Protein AF-A0A8X6V6U5-F1 (afdb_monomer_lite)

Structure (mmCIF, N/CA/C/O backbone):
data_AF-A0A8X6V6U5-F1
#
_entry.id   AF-A0A8X6V6U5-F1
#
loop_
_atom_site.group_PDB
_atom_site.id
_atom_site.type_symbol
_atom_site.label_atom_id
_atom_site.label_alt_id
_atom_site.label_comp_id
_atom_site.label_asym_id
_atom_site.label_entity_id
_atom_site.label_seq_id
_atom_site.pdbx_PDB_ins_code
_atom_site.Cartn_x
_atom_site.Cartn_y
_atom_site.Cartn_z
_atom_site.occupancy
_atom_site.B_iso_or_equiv
_atom_site.auth_seq_id
_atom_site.auth_comp_id
_atom_site.auth_asym_id
_atom_site.auth_atom_id
_atom_site.pdbx_PDB_model_num
ATOM 1 N N . MET A 1 1 ? -36.941 -42.634 3.788 1.00 46.94 1 MET A N 1
ATOM 2 C CA . MET A 1 1 ? -36.071 -41.720 4.562 1.00 46.94 1 MET A CA 1
ATOM 3 C C . MET A 1 1 ? -36.459 -40.298 4.179 1.00 46.94 1 MET A C 1
ATOM 5 O O . MET A 1 1 ? -36.551 -40.045 2.988 1.00 46.94 1 MET A O 1
ATOM 9 N N . ARG A 1 2 ? -36.808 -39.420 5.130 1.00 56.62 2 ARG A N 1
ATOM 10 C CA . ARG A 1 2 ? -37.127 -38.011 4.827 1.00 56.62 2 ARG A CA 1
ATOM 11 C C . ARG A 1 2 ? -35.823 -37.218 4.807 1.00 56.62 2 ARG A C 1
ATOM 13 O O . ARG A 1 2 ? -35.137 -37.184 5.825 1.00 56.62 2 ARG A O 1
ATOM 20 N N . GLU A 1 3 ? -35.487 -36.622 3.668 1.00 59.19 3 GLU A N 1
ATOM 21 C CA . GLU A 1 3 ? -34.403 -35.644 3.571 1.00 59.19 3 GLU A CA 1
ATOM 22 C C . GLU A 1 3 ? -34.731 -34.441 4.460 1.00 59.19 3 GLU A C 1
ATOM 24 O O . GLU A 1 3 ? -35.781 -33.814 4.330 1.00 59.19 3 GLU A O 1
ATOM 29 N N . MET A 1 4 ? -33.843 -34.150 5.406 1.00 66.62 4 MET A N 1
ATOM 30 C CA . MET A 1 4 ? -33.902 -32.952 6.236 1.00 66.62 4 MET A CA 1
ATOM 31 C C . MET A 1 4 ? -32.988 -31.910 5.594 1.00 66.62 4 MET A C 1
ATOM 33 O O . MET A 1 4 ? -31.776 -31.928 5.797 1.00 66.62 4 MET A O 1
ATOM 37 N N . SER A 1 5 ? -33.559 -31.016 4.788 1.00 74.31 5 SER A N 1
ATOM 38 C CA . SER A 1 5 ? -32.846 -29.849 4.273 1.00 74.31 5 SER A CA 1
ATOM 39 C C . SER A 1 5 ? -32.888 -28.731 5.316 1.00 74.31 5 SER A C 1
ATOM 41 O O . SER A 1 5 ? -33.942 -28.147 5.570 1.00 74.31 5 SER A O 1
ATOM 43 N N . PHE A 1 6 ? -31.750 -28.422 5.933 1.00 72.12 6 PHE A N 1
ATOM 44 C CA . PHE A 1 6 ? -31.637 -27.294 6.854 1.00 72.12 6 PHE A CA 1
ATOM 45 C C . PHE A 1 6 ? -31.422 -26.000 6.063 1.00 72.12 6 PHE A C 1
ATOM 47 O O . PHE A 1 6 ? -30.345 -25.772 5.515 1.00 72.12 6 PHE A O 1
ATOM 54 N N . THR A 1 7 ? -32.427 -25.128 6.012 1.00 71.69 7 THR A N 1
ATOM 55 C CA . THR A 1 7 ? -32.279 -23.768 5.473 1.00 71.69 7 THR A CA 1
ATOM 56 C C . THR A 1 7 ? -32.118 -22.773 6.617 1.00 71.69 7 THR A C 1
ATOM 58 O O . THR A 1 7 ? -32.991 -22.665 7.479 1.00 71.69 7 THR A O 1
ATOM 61 N N . ARG A 1 8 ? -31.005 -22.027 6.636 1.00 72.62 8 ARG A N 1
ATOM 62 C CA . ARG A 1 8 ? -30.762 -20.968 7.627 1.00 72.62 8 ARG A CA 1
ATOM 63 C C . ARG A 1 8 ? -31.756 -19.824 7.417 1.00 72.62 8 ARG A C 1
ATOM 65 O O . ARG A 1 8 ? -31.689 -19.124 6.411 1.00 72.62 8 ARG A O 1
ATOM 72 N N . ILE A 1 9 ? -32.638 -19.610 8.389 1.00 73.88 9 ILE A N 1
ATOM 73 C CA . ILE A 1 9 ? -33.525 -18.443 8.435 1.00 73.88 9 ILE A CA 1
ATOM 74 C C . ILE A 1 9 ? -32.662 -17.205 8.712 1.00 73.88 9 ILE A C 1
ATOM 76 O O . ILE A 1 9 ? -31.821 -17.218 9.615 1.00 73.88 9 ILE A O 1
ATOM 80 N N . GLN A 1 10 ? -32.840 -16.143 7.923 1.00 73.69 10 GLN A N 1
ATOM 81 C CA . GLN A 1 10 ? -32.176 -14.863 8.170 1.00 73.69 10 GLN A CA 1
ATOM 82 C C . GLN A 1 10 ? -32.760 -14.256 9.448 1.00 73.69 10 GLN A C 1
ATOM 84 O O . GLN A 1 10 ? -33.885 -13.764 9.457 1.00 73.69 10 GLN A O 1
ATOM 89 N N . GLY A 1 11 ? -32.017 -14.350 10.549 1.00 69.81 11 GLY A N 1
ATOM 90 C CA . GLY A 1 11 ? -32.385 -13.686 11.793 1.00 69.81 11 GLY A CA 1
ATOM 91 C C . GLY A 1 11 ? -32.208 -12.172 11.676 1.00 69.81 11 GLY A C 1
ATOM 92 O O . GLY A 1 11 ? -31.263 -11.700 11.042 1.00 69.81 11 GLY A O 1
ATOM 93 N N . SER A 1 12 ? -33.083 -11.410 12.331 1.00 72.88 12 SER A N 1
ATOM 94 C CA . SER A 1 12 ? -32.887 -9.979 12.566 1.00 72.88 12 SER A CA 1
ATOM 95 C C . SER A 1 12 ? -31.767 -9.803 13.596 1.00 72.88 12 SER A C 1
ATOM 97 O O . SER A 1 12 ? -32.007 -9.816 14.803 1.00 72.88 12 SER A O 1
ATOM 99 N N . GLY A 1 13 ? -30.519 -9.749 13.129 1.00 77.44 13 GLY A N 1
ATOM 100 C CA . GLY A 1 13 ? -29.369 -9.471 13.989 1.00 77.44 13 GLY A CA 1
ATOM 101 C C . GLY A 1 13 ? -29.485 -8.114 14.692 1.00 77.44 13 GLY A C 1
ATOM 102 O O . GLY A 1 13 ? -30.336 -7.290 14.356 1.00 77.44 13 GLY A O 1
ATOM 103 N N . CYS A 1 14 ? -28.601 -7.869 15.661 1.00 78.81 14 CYS A N 1
ATOM 104 C CA . CYS A 1 14 ? -28.478 -6.545 16.268 1.00 78.81 14 CYS A CA 1
ATOM 105 C C . CYS A 1 14 ? -28.129 -5.508 15.178 1.00 78.81 14 CYS A C 1
ATOM 107 O O . CYS A 1 14 ? -27.225 -5.780 14.376 1.00 78.81 14 CYS A O 1
ATOM 109 N N . PRO A 1 15 ? -28.813 -4.349 15.128 1.00 77.94 15 PRO A N 1
ATOM 110 C CA . PRO A 1 15 ? -28.460 -3.270 14.216 1.00 77.94 15 PRO A CA 1
ATOM 111 C C . PRO A 1 15 ? -26.995 -2.859 14.375 1.00 77.94 15 PRO A C 1
ATOM 113 O O . PRO A 1 15 ? -26.433 -2.892 15.473 1.00 77.94 15 PRO A O 1
ATOM 116 N N . ARG A 1 16 ? -26.368 -2.452 13.269 1.00 79.88 16 ARG A N 1
ATOM 117 C CA . ARG A 1 16 ? -25.013 -1.899 13.312 1.00 79.88 16 ARG A CA 1
ATOM 118 C C . ARG A 1 16 ? -25.002 -0.610 14.127 1.00 79.88 16 ARG A C 1
ATOM 120 O O . ARG A 1 16 ? -25.892 0.221 13.990 1.00 79.88 16 ARG A O 1
ATOM 127 N N . GLN A 1 17 ? -23.976 -0.464 14.960 1.00 83.38 17 GLN A N 1
ATOM 128 C CA . GLN A 1 17 ? -23.741 0.768 15.713 1.00 83.38 17 GLN A CA 1
ATOM 129 C C . GLN A 1 17 ? -23.079 1.855 14.859 1.00 83.38 17 GLN A C 1
ATOM 131 O O . GLN A 1 17 ? -23.225 3.029 15.179 1.00 83.38 17 GLN A O 1
ATOM 136 N N . THR A 1 18 ? -22.370 1.476 13.790 1.00 84.69 18 THR A N 1
ATOM 137 C CA . THR A 1 18 ? -21.719 2.422 12.880 1.00 84.69 18 THR A CA 1
ATOM 138 C C . THR A 1 18 ? -22.661 2.855 11.763 1.00 84.69 18 THR A C 1
ATOM 140 O O . THR A 1 18 ? -23.517 2.092 11.309 1.00 84.69 18 THR A O 1
ATOM 143 N N . SER A 1 19 ? -22.501 4.096 11.311 1.00 88.69 19 SER A N 1
ATOM 144 C CA . SER A 1 19 ? -23.197 4.623 10.136 1.00 88.69 19 SER A CA 1
ATOM 145 C C . SER A 1 19 ? -22.370 4.447 8.860 1.00 88.69 19 SER A C 1
ATOM 147 O O . SER A 1 19 ? -21.141 4.512 8.878 1.00 88.69 19 SER A O 1
ATOM 149 N N . ASP A 1 20 ? -23.034 4.380 7.702 1.00 88.19 20 ASP A N 1
ATOM 150 C CA . ASP A 1 20 ? -22.372 4.302 6.387 1.00 88.19 20 ASP A CA 1
ATOM 151 C C . ASP A 1 20 ? -21.380 5.452 6.119 1.00 88.19 20 ASP A C 1
ATOM 153 O O . ASP A 1 20 ? -20.502 5.375 5.253 1.00 88.19 20 ASP A O 1
ATOM 157 N N . ARG A 1 21 ? -21.535 6.590 6.806 1.00 88.94 21 ARG A N 1
ATOM 158 C CA . ARG A 1 21 ? -20.596 7.714 6.711 1.00 88.94 21 ARG A CA 1
ATOM 159 C C . ARG A 1 21 ? -19.281 7.403 7.427 1.00 88.94 21 ARG A C 1
ATOM 161 O O . ARG A 1 21 ? -18.225 7.755 6.900 1.00 88.94 21 ARG A O 1
ATOM 168 N N . GLU A 1 22 ? -19.352 6.763 8.587 1.00 89.00 22 GLU A N 1
ATOM 169 C CA . GLU A 1 22 ? -18.196 6.351 9.387 1.00 89.00 22 GLU A CA 1
ATOM 170 C C . GLU A 1 22 ? -17.440 5.227 8.683 1.00 89.00 22 GLU A C 1
ATOM 172 O O . GLU A 1 22 ? -16.225 5.319 8.520 1.00 89.00 22 GLU A O 1
ATOM 177 N N . ASP A 1 23 ? -18.160 4.251 8.125 1.00 89.94 23 ASP A N 1
ATOM 178 C CA . ASP A 1 23 ? -17.574 3.155 7.346 1.00 89.94 23 ASP A CA 1
ATOM 179 C C . ASP A 1 23 ? -16.791 3.683 6.132 1.00 89.94 23 ASP A C 1
ATOM 181 O O . ASP A 1 23 ? -15.626 3.333 5.909 1.00 89.94 23 ASP A O 1
ATOM 185 N N . ARG A 1 24 ? -17.366 4.637 5.386 1.00 91.19 24 ARG A N 1
ATOM 186 C CA . ARG A 1 24 ? -16.657 5.321 4.288 1.00 91.19 24 ARG A CA 1
ATOM 187 C C . ARG A 1 24 ? -15.456 6.134 4.769 1.00 91.19 24 ARG A C 1
ATOM 189 O O . ARG A 1 24 ? -14.479 6.273 4.030 1.00 91.19 24 ARG A O 1
ATOM 196 N N . HIS A 1 25 ? -15.523 6.707 5.969 1.00 89.81 25 HIS A N 1
ATOM 197 C CA . HIS A 1 25 ? -14.407 7.441 6.558 1.00 89.81 25 HIS A CA 1
ATOM 198 C C . HIS A 1 25 ? -13.247 6.498 6.912 1.00 89.81 25 HIS A C 1
ATOM 200 O O . HIS A 1 25 ? -12.111 6.782 6.528 1.00 89.81 25 HIS A O 1
ATOM 206 N N . MET A 1 26 ? -13.532 5.345 7.525 1.00 90.31 26 MET A N 1
ATOM 207 C CA . MET A 1 26 ? -12.540 4.301 7.809 1.00 90.31 26 MET A CA 1
ATOM 208 C C . MET A 1 26 ? -11.842 3.826 6.530 1.00 90.31 26 MET A C 1
ATOM 210 O O . MET A 1 26 ? -10.616 3.878 6.440 1.00 90.31 26 MET A O 1
ATOM 214 N N . VAL A 1 27 ? -12.614 3.453 5.502 1.00 91.88 27 VAL A N 1
ATOM 215 C CA . VAL A 1 27 ? -12.076 3.009 4.202 1.00 91.88 27 VAL A CA 1
ATOM 216 C C . VAL A 1 27 ? -11.176 4.072 3.571 1.00 91.88 27 VAL A C 1
ATOM 218 O O . VAL A 1 27 ? -10.118 3.748 3.027 1.00 91.88 27 VAL A O 1
ATOM 221 N N . ARG A 1 28 ? -11.563 5.351 3.650 1.00 92.25 28 ARG A N 1
ATOM 222 C CA . ARG A 1 28 ? -10.739 6.452 3.137 1.00 92.25 28 ARG A CA 1
ATOM 223 C C . ARG A 1 28 ? -9.406 6.546 3.880 1.00 92.25 28 ARG A C 1
ATOM 225 O O . ARG A 1 28 ? -8.380 6.643 3.216 1.00 92.25 28 ARG A O 1
ATOM 232 N N . ASN A 1 29 ? -9.409 6.494 5.213 1.00 91.50 29 ASN A N 1
ATOM 233 C CA . ASN A 1 29 ? -8.177 6.584 6.005 1.00 91.50 29 ASN A CA 1
ATOM 234 C C . ASN A 1 29 ? -7.197 5.456 5.665 1.00 91.50 29 ASN A C 1
ATOM 236 O O . ASN A 1 29 ? -6.023 5.726 5.422 1.00 91.50 29 ASN A O 1
ATOM 240 N N . VAL A 1 30 ? -7.681 4.216 5.540 1.00 92.62 30 VAL A N 1
ATOM 241 C CA . VAL A 1 30 ? -6.827 3.070 5.174 1.00 92.62 30 VAL A CA 1
ATOM 242 C C . VAL A 1 30 ? -6.229 3.220 3.778 1.00 92.62 30 VAL A C 1
ATOM 244 O O . VAL A 1 30 ? -5.062 2.905 3.568 1.00 92.62 30 VAL A O 1
ATOM 247 N N . ARG A 1 31 ? -6.989 3.749 2.815 1.00 91.50 31 ARG A N 1
ATOM 248 C CA . ARG A 1 31 ? -6.470 3.995 1.460 1.00 91.50 31 ARG A CA 1
ATOM 249 C C . ARG A 1 31 ? -5.399 5.085 1.421 1.00 91.50 31 ARG A C 1
ATOM 251 O O . ARG A 1 31 ? -4.497 5.000 0.596 1.00 91.50 31 ARG A O 1
ATOM 258 N N . LEU A 1 32 ? -5.498 6.091 2.289 1.00 91.88 32 LEU A N 1
ATOM 259 C CA . LEU A 1 32 ? -4.484 7.142 2.413 1.00 91.88 32 LEU A CA 1
ATOM 260 C C . LEU A 1 32 ? -3.214 6.635 3.106 1.00 91.88 32 LEU A C 1
ATOM 262 O O . LEU A 1 32 ? -2.127 7.121 2.805 1.00 91.88 32 LEU A O 1
ATOM 266 N N . GLN A 1 33 ? -3.342 5.664 4.013 1.00 90.19 33 GLN A N 1
ATOM 267 C CA . GLN A 1 33 ? -2.230 5.112 4.790 1.00 90.19 33 GLN A CA 1
ATOM 268 C C . GLN A 1 33 ? -2.233 3.571 4.755 1.00 90.19 33 GLN A C 1
ATOM 270 O O . GLN A 1 33 ? -2.555 2.927 5.756 1.00 90.19 33 GLN A O 1
ATOM 275 N N . PRO A 1 34 ? -1.835 2.947 3.629 1.00 89.25 34 PRO A N 1
ATOM 276 C CA . PRO A 1 34 ? -1.927 1.492 3.456 1.00 89.25 34 PRO A CA 1
ATOM 277 C C . PRO A 1 34 ? -1.040 0.678 4.409 1.00 89.25 34 PRO A C 1
ATOM 279 O O . PRO A 1 34 ? -1.252 -0.519 4.577 1.00 89.25 34 PRO A O 1
ATOM 282 N N . SER A 1 35 ? -0.028 1.310 5.009 1.00 89.56 35 SER A N 1
ATOM 283 C CA . SER A 1 35 ? 0.917 0.687 5.941 1.00 89.56 35 SER A CA 1
ATOM 284 C C . SER A 1 35 ? 0.572 0.905 7.418 1.00 89.56 35 SER A C 1
ATOM 286 O O . SER A 1 35 ? 1.317 0.442 8.281 1.00 89.56 35 SER A O 1
ATOM 288 N N . ALA A 1 36 ? -0.499 1.641 7.733 1.00 89.88 36 ALA A N 1
ATOM 289 C CA . ALA A 1 36 ? -0.886 1.915 9.114 1.00 89.88 36 ALA A CA 1
ATOM 290 C C . ALA A 1 36 ? -1.458 0.660 9.798 1.00 89.88 36 ALA A C 1
ATOM 292 O O . ALA A 1 36 ? -2.170 -0.137 9.187 1.00 89.88 36 ALA A O 1
ATOM 293 N N . SER A 1 37 ? -1.158 0.486 11.089 1.00 89.12 37 SER A N 1
ATOM 294 C CA . SER A 1 37 ? -1.729 -0.600 11.893 1.00 89.12 37 SER A CA 1
ATOM 295 C C . SER A 1 37 ? -3.203 -0.339 12.214 1.00 89.12 37 SER A C 1
ATOM 297 O O . SER A 1 37 ? -3.666 0.803 12.189 1.00 89.12 37 SER A O 1
ATOM 299 N N . SER A 1 38 ? -3.947 -1.386 12.592 1.00 87.12 38 SER A N 1
ATOM 300 C CA . SER A 1 38 ? -5.347 -1.236 13.015 1.00 87.12 38 SER A CA 1
ATOM 301 C C . SER A 1 38 ? -5.511 -0.272 14.191 1.00 87.12 38 SER A C 1
ATOM 303 O O . SER A 1 38 ? -6.521 0.418 14.262 1.00 87.12 38 SER A O 1
ATOM 305 N N . ASP A 1 39 ? -4.526 -0.199 15.088 1.00 89.88 39 ASP A N 1
ATOM 306 C CA . ASP A 1 39 ? -4.571 0.691 16.253 1.00 89.88 39 ASP A CA 1
ATOM 307 C C . ASP A 1 39 ? -4.267 2.146 15.881 1.00 89.88 39 ASP A C 1
ATOM 309 O O . ASP A 1 39 ? -4.884 3.059 16.424 1.00 89.88 39 ASP A O 1
ATOM 313 N N . ALA A 1 40 ? -3.381 2.373 14.907 1.00 90.31 40 ALA A N 1
ATOM 314 C CA . ALA A 1 40 ? -3.158 3.704 14.349 1.00 90.31 40 ALA A CA 1
ATOM 315 C C . ALA A 1 40 ? -4.409 4.207 13.608 1.00 90.31 40 ALA A C 1
ATOM 317 O O . ALA A 1 40 ? -4.853 5.334 13.824 1.00 90.31 40 ALA A O 1
ATOM 318 N N . ILE A 1 41 ? -5.028 3.338 12.800 1.00 89.69 41 ILE A N 1
ATOM 319 C CA . ILE A 1 41 ? -6.290 3.634 12.110 1.00 89.69 41 ILE A CA 1
ATOM 320 C C . ILE A 1 41 ? -7.395 3.921 13.130 1.00 89.69 41 ILE A C 1
ATOM 322 O O . ILE A 1 41 ? -8.131 4.890 12.970 1.00 89.69 41 ILE A O 1
ATOM 326 N N . LYS A 1 42 ? -7.483 3.128 14.203 1.00 90.75 42 LYS A N 1
ATOM 327 C CA . LYS A 1 42 ? -8.415 3.355 15.309 1.00 90.75 42 LYS A CA 1
ATOM 328 C C . LYS A 1 42 ? -8.240 4.741 15.914 1.00 90.75 42 LYS A C 1
ATOM 330 O O . LYS A 1 42 ? -9.205 5.492 15.948 1.00 90.75 42 LYS A O 1
ATOM 335 N N . ALA A 1 43 ? -7.026 5.101 16.326 1.00 90.44 43 ALA A N 1
ATOM 336 C CA . ALA A 1 43 ? -6.758 6.400 16.936 1.00 90.44 43 ALA A CA 1
ATOM 337 C C . ALA A 1 43 ? -7.146 7.571 16.012 1.00 90.44 43 ALA A C 1
ATOM 339 O O . ALA A 1 43 ? -7.692 8.574 16.470 1.00 90.44 43 ALA A O 1
ATOM 340 N N . GLN A 1 44 ? -6.916 7.438 14.702 1.00 88.88 44 GLN A N 1
ATOM 341 C CA . GLN A 1 44 ? -7.286 8.456 13.715 1.00 88.88 44 GLN A CA 1
ATOM 342 C C . GLN A 1 44 ? -8.801 8.546 13.481 1.00 88.88 44 GLN A C 1
ATOM 344 O O . GLN A 1 44 ? -9.347 9.632 13.279 1.00 88.88 44 GLN A O 1
ATOM 349 N N . VAL A 1 45 ? -9.492 7.409 13.488 1.00 87.00 45 VAL A N 1
ATOM 350 C CA . VAL A 1 45 ? -10.948 7.351 13.334 1.00 87.00 45 VAL A CA 1
ATOM 351 C C . VAL A 1 45 ? -11.633 7.899 14.589 1.00 87.00 45 VAL A C 1
ATOM 353 O O . VAL A 1 45 ? -12.551 8.705 14.470 1.00 87.00 45 VAL A O 1
ATOM 356 N N . GLU A 1 46 ? -11.142 7.547 15.778 1.00 89.88 46 GLU A N 1
ATOM 357 C CA . GLU A 1 46 ? -11.634 8.057 17.063 1.00 89.88 46 GLU A CA 1
ATOM 358 C C . GLU A 1 46 ? -11.443 9.572 17.186 1.00 89.88 46 GLU A C 1
ATOM 360 O O . GLU A 1 46 ? -12.371 10.267 17.593 1.00 89.88 46 GLU A O 1
ATOM 365 N N . SER A 1 47 ? -10.292 10.113 16.772 1.00 88.50 47 SER A N 1
ATOM 366 C CA . SER A 1 47 ? -10.064 11.565 16.790 1.00 88.50 47 SER A CA 1
ATOM 367 C C . SER A 1 47 ? -10.955 12.328 15.804 1.00 88.50 47 SER A C 1
ATOM 369 O O . SER A 1 47 ? -11.323 13.470 16.067 1.00 88.50 47 SER A O 1
ATOM 371 N N . SER A 1 48 ? -11.331 11.699 14.687 1.00 86.75 48 SER A N 1
ATOM 372 C CA . SER A 1 48 ? -12.154 12.321 13.643 1.00 86.75 48 SER A CA 1
ATOM 373 C C . SER A 1 48 ? -13.659 12.231 13.919 1.00 86.75 48 SER A C 1
ATOM 375 O O . SER A 1 48 ? -14.403 13.140 13.556 1.00 86.75 48 SER A O 1
ATOM 377 N N . LEU A 1 49 ? -14.119 11.127 14.516 1.00 83.12 49 LEU A N 1
ATOM 378 C CA . LEU A 1 49 ? -15.541 10.834 14.745 1.00 83.12 49 LEU A CA 1
ATOM 379 C C . LEU A 1 49 ? -15.981 11.047 16.199 1.00 83.12 49 LEU A C 1
ATOM 381 O O . LEU A 1 49 ? -17.179 11.084 16.467 1.00 83.12 49 LEU A O 1
ATOM 385 N N . GLY A 1 50 ? -15.043 11.136 17.145 1.00 82.56 50 GLY A N 1
ATOM 386 C CA . GLY A 1 50 ? -15.329 11.270 18.578 1.00 82.56 50 GLY A CA 1
ATOM 387 C C . GLY A 1 50 ? -15.964 10.033 19.223 1.00 82.56 50 GLY A C 1
ATOM 388 O O . GLY A 1 50 ? -16.328 10.081 20.395 1.00 82.56 50 GLY A O 1
ATOM 389 N N . THR A 1 51 ? -16.102 8.930 18.482 1.00 80.69 51 THR A N 1
ATOM 390 C CA . THR A 1 51 ? -16.750 7.700 18.951 1.00 80.69 51 THR A CA 1
ATOM 391 C C . THR A 1 51 ? -15.700 6.613 19.172 1.00 80.69 51 THR A C 1
ATOM 393 O O . THR A 1 51 ? -14.990 6.279 18.220 1.00 80.69 51 THR A O 1
ATOM 396 N N . PRO A 1 52 ? -15.587 6.039 20.386 1.00 84.50 52 PRO A N 1
ATOM 397 C CA . PRO A 1 52 ? -14.628 4.977 20.657 1.00 84.50 52 PRO A CA 1
ATOM 398 C C . PRO A 1 52 ? -15.034 3.691 19.932 1.00 84.50 52 PRO A C 1
ATOM 400 O O . PRO A 1 52 ? -16.178 3.243 20.027 1.00 84.50 52 PRO A O 1
ATOM 403 N N . MET A 1 53 ? -14.089 3.065 19.231 1.00 86.50 53 MET A N 1
ATOM 404 C CA . MET A 1 53 ? -14.318 1.812 18.507 1.00 86.50 53 MET A CA 1
ATOM 405 C C . MET A 1 53 ? -13.237 0.789 18.838 1.00 86.50 53 MET A C 1
ATOM 407 O O . MET A 1 53 ? -12.055 1.097 18.981 1.00 86.50 53 MET A O 1
ATOM 411 N N . SER A 1 54 ? -13.628 -0.482 18.932 1.00 89.19 54 SER A N 1
ATOM 412 C CA . SER A 1 54 ? -12.646 -1.549 19.119 1.00 89.19 54 SER A CA 1
ATOM 413 C C . SER A 1 54 ? -11.858 -1.799 17.827 1.00 89.19 54 SER A C 1
ATOM 415 O O . SER A 1 54 ? -12.419 -1.763 16.727 1.00 89.19 54 SER A O 1
ATOM 417 N N . SER A 1 55 ? -10.578 -2.165 17.941 1.00 90.06 55 SER A N 1
ATOM 418 C CA . SER A 1 55 ? -9.765 -2.561 16.780 1.00 90.06 55 SER A CA 1
ATOM 419 C C . SER A 1 55 ? -10.360 -3.776 16.046 1.00 90.06 55 SER A C 1
ATOM 421 O O . SER A 1 55 ? -10.152 -3.949 14.847 1.00 90.06 55 SER A O 1
ATOM 423 N N . GLN A 1 56 ? -11.135 -4.614 16.746 1.00 90.94 56 GLN A N 1
ATOM 424 C CA . GLN A 1 56 ? -11.863 -5.742 16.160 1.00 90.94 56 GLN A CA 1
ATOM 425 C C . GLN A 1 56 ? -13.010 -5.283 15.252 1.00 90.94 56 GLN A C 1
ATOM 427 O O . GLN A 1 56 ? -13.222 -5.883 14.199 1.00 90.94 56 GLN A O 1
ATOM 432 N N . THR A 1 57 ? -13.737 -4.239 15.653 1.00 89.12 57 THR A N 1
ATOM 433 C CA . THR A 1 57 ? -14.812 -3.629 14.859 1.00 89.12 57 THR A CA 1
ATOM 434 C C . THR A 1 57 ? -14.238 -3.071 13.564 1.00 89.12 57 THR A C 1
ATOM 436 O O . THR A 1 57 ? -14.702 -3.432 12.488 1.00 89.12 57 THR A O 1
ATOM 439 N N . ILE A 1 58 ? -13.144 -2.309 13.654 1.00 89.50 58 ILE A N 1
ATOM 440 C CA . ILE A 1 58 ? -12.448 -1.753 12.485 1.00 89.50 58 ILE A CA 1
ATOM 441 C C . ILE A 1 58 ? -12.019 -2.861 11.525 1.00 89.50 58 ILE A C 1
ATOM 443 O O . ILE A 1 58 ? -12.320 -2.783 10.339 1.00 89.50 58 ILE A O 1
ATOM 447 N N . ARG A 1 59 ? -11.379 -3.927 12.025 1.00 91.75 59 ARG A N 1
ATOM 448 C CA . ARG A 1 59 ? -10.967 -5.058 11.178 1.00 91.75 59 ARG A CA 1
ATOM 449 C C . ARG A 1 59 ? -12.146 -5.685 10.429 1.00 91.75 59 ARG A C 1
ATOM 451 O O . ARG A 1 59 ? -12.045 -5.865 9.225 1.00 91.75 59 ARG A O 1
ATOM 458 N N . ARG A 1 60 ? -13.284 -5.910 11.097 1.00 90.75 60 ARG A N 1
ATOM 459 C CA . ARG A 1 60 ? -14.498 -6.437 10.443 1.00 90.75 60 ARG A CA 1
ATOM 460 C C . ARG A 1 60 ? -14.998 -5.526 9.320 1.00 90.75 60 ARG A C 1
ATOM 462 O O . ARG A 1 60 ? -15.283 -6.023 8.240 1.00 90.75 60 ARG A O 1
ATOM 469 N N . HIS A 1 61 ? -15.055 -4.213 9.542 1.00 88.81 61 HIS A N 1
ATOM 470 C CA . HIS A 1 61 ? -15.479 -3.267 8.500 1.00 88.81 61 HIS A CA 1
ATOM 471 C C . HIS A 1 61 ? -14.517 -3.235 7.309 1.00 88.81 61 HIS A C 1
ATOM 473 O O . HIS A 1 61 ? -14.942 -3.125 6.160 1.00 88.81 61 HIS A O 1
ATOM 479 N N . LEU A 1 62 ? -13.214 -3.351 7.566 1.00 91.06 62 LEU A N 1
ATOM 480 C CA . LEU A 1 62 ? -12.221 -3.441 6.500 1.00 91.06 62 LEU A CA 1
ATOM 481 C C . LEU A 1 62 ? -12.367 -4.745 5.710 1.00 91.06 62 LEU A C 1
ATOM 483 O O . LEU A 1 62 ? -12.331 -4.701 4.483 1.00 91.06 62 LEU A O 1
ATOM 487 N N . ASP A 1 63 ? -12.615 -5.869 6.381 1.00 92.06 63 ASP A N 1
ATOM 488 C CA . ASP A 1 63 ? -12.841 -7.166 5.735 1.00 92.06 63 ASP A CA 1
ATOM 489 C C . ASP A 1 63 ? -14.107 -7.160 4.861 1.00 92.06 63 ASP A C 1
ATOM 491 O O . ASP A 1 63 ? -14.083 -7.659 3.734 1.00 92.06 63 ASP A O 1
ATOM 495 N N . GLU A 1 64 ? -15.189 -6.533 5.332 1.00 90.50 64 GLU A N 1
ATOM 496 C CA . GLU A 1 64 ? -16.413 -6.302 4.549 1.00 90.50 64 GLU A CA 1
ATOM 497 C C . GLU A 1 64 ? -16.153 -5.440 3.305 1.00 90.50 64 GLU A C 1
ATOM 499 O O . GLU A 1 64 ? -16.755 -5.658 2.257 1.00 90.50 64 GLU A O 1
ATOM 504 N N . GLY A 1 65 ? -15.224 -4.486 3.405 1.00 88.44 65 GLY A N 1
ATOM 505 C CA . GLY A 1 65 ? -14.729 -3.689 2.283 1.00 88.44 65 GLY A CA 1
ATOM 506 C C . GLY A 1 65 ? -13.642 -4.372 1.444 1.00 88.44 65 GLY A C 1
ATOM 507 O O . GLY A 1 65 ? -13.087 -3.728 0.552 1.00 88.44 65 GLY A O 1
ATOM 508 N N . HIS A 1 66 ? -13.309 -5.637 1.726 1.00 91.81 66 HIS A N 1
ATOM 509 C CA . HIS A 1 66 ? -12.226 -6.409 1.102 1.00 91.81 66 HIS A CA 1
ATOM 510 C C . HIS A 1 66 ? -10.829 -5.771 1.225 1.00 91.81 66 HIS A C 1
ATOM 512 O O . HIS A 1 66 ? -9.956 -5.958 0.373 1.00 91.81 66 HIS A O 1
ATOM 518 N N . LEU A 1 67 ? -10.597 -5.023 2.302 1.00 91.12 67 LEU A N 1
ATOM 519 C CA . LEU A 1 67 ? -9.338 -4.350 2.607 1.00 91.12 67 LEU A CA 1
ATOM 520 C C . LEU A 1 67 ? -8.538 -5.166 3.621 1.00 91.12 67 LEU A C 1
ATOM 522 O O . LEU A 1 67 ? -8.645 -4.978 4.829 1.00 91.12 67 LEU A O 1
ATOM 526 N N . GLY A 1 68 ? -7.702 -6.065 3.107 1.00 89.19 68 GLY A N 1
ATOM 527 C CA . GLY A 1 68 ? -6.753 -6.829 3.912 1.00 89.19 68 GLY A CA 1
ATOM 528 C C . GLY A 1 68 ? -5.345 -6.237 3.885 1.00 89.19 68 GLY A C 1
ATOM 529 O O . GLY A 1 68 ? -4.947 -5.573 2.928 1.00 89.19 68 GLY A O 1
ATOM 530 N N . SER A 1 69 ? -4.554 -6.557 4.909 1.00 87.50 69 SER A N 1
ATOM 531 C CA . SER A 1 69 ? -3.120 -6.260 4.906 1.00 87.50 69 SER A CA 1
ATOM 532 C C . SER A 1 69 ? -2.392 -7.026 3.788 1.00 87.50 69 SER A C 1
ATOM 534 O O . SER A 1 69 ? -2.756 -8.155 3.425 1.00 87.50 69 SER A O 1
ATOM 536 N N . ARG A 1 70 ? -1.359 -6.396 3.221 1.00 87.50 70 ARG A N 1
ATOM 537 C CA . ARG A 1 70 ? -0.471 -6.949 2.189 1.00 87.50 70 ARG A CA 1
ATOM 538 C C . ARG A 1 70 ? 0.960 -6.507 2.470 1.00 87.50 70 ARG A C 1
ATOM 540 O O . ARG A 1 70 ? 1.191 -5.390 2.925 1.00 87.50 70 ARG A O 1
ATOM 547 N N . HIS A 1 71 ? 1.924 -7.366 2.155 1.00 86.25 71 HIS A N 1
ATOM 548 C CA . HIS A 1 71 ? 3.330 -6.981 2.208 1.00 86.25 71 HIS A CA 1
ATOM 549 C C . HIS A 1 71 ? 3.710 -6.188 0.951 1.00 86.25 71 HIS A C 1
ATOM 551 O O . HIS A 1 71 ? 3.417 -6.650 -0.155 1.00 86.25 71 HIS A O 1
ATOM 557 N N . PRO A 1 72 ? 4.367 -5.022 1.087 1.00 81.56 72 PRO A N 1
ATOM 558 C CA . PRO A 1 72 ? 4.883 -4.305 -0.069 1.00 81.56 72 PRO A CA 1
ATOM 559 C C . PRO A 1 72 ? 5.972 -5.139 -0.755 1.00 81.56 72 PRO A C 1
ATOM 561 O O . PRO A 1 72 ? 6.802 -5.770 -0.095 1.00 81.56 72 PRO A O 1
ATOM 564 N N . LEU A 1 73 ? 5.982 -5.131 -2.089 1.00 84.50 73 LEU A N 1
ATOM 565 C CA . LEU A 1 73 ? 7.040 -5.778 -2.861 1.00 84.50 73 LEU A CA 1
ATOM 566 C C . LEU A 1 73 ? 8.360 -5.026 -2.651 1.00 84.50 73 LEU A C 1
ATOM 568 O O . LEU A 1 73 ? 8.437 -3.814 -2.849 1.00 84.50 73 LEU A O 1
ATOM 572 N N . ARG A 1 74 ? 9.411 -5.756 -2.263 1.00 83.50 74 ARG A N 1
ATOM 573 C CA . ARG A 1 74 ? 10.776 -5.224 -2.151 1.00 83.50 74 ARG A CA 1
ATOM 574 C C . ARG A 1 74 ? 11.410 -5.179 -3.540 1.00 83.50 74 ARG A C 1
ATOM 576 O O . ARG A 1 74 ? 12.061 -6.133 -3.951 1.00 83.50 74 ARG A O 1
ATOM 583 N N . LEU A 1 75 ? 11.169 -4.095 -4.271 1.00 79.06 75 LEU A N 1
ATOM 584 C CA . LEU A 1 75 ? 11.786 -3.844 -5.574 1.00 79.06 75 LEU A CA 1
ATOM 585 C C . LEU A 1 75 ? 13.043 -2.984 -5.417 1.00 79.06 75 LEU A C 1
ATOM 587 O O . LEU A 1 75 ? 13.128 -2.153 -4.511 1.00 79.06 75 LEU A O 1
ATOM 591 N N . LEU A 1 76 ? 14.011 -3.168 -6.318 1.00 82.50 76 LEU A N 1
ATOM 592 C CA . LEU A 1 76 ? 15.127 -2.236 -6.450 1.00 82.50 76 LEU A CA 1
ATOM 593 C C . LEU A 1 76 ? 14.565 -0.858 -6.807 1.00 82.50 76 LEU 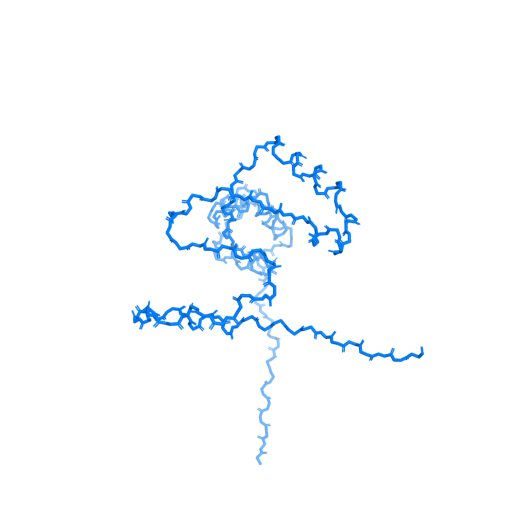A C 1
ATOM 595 O O . LEU A 1 76 ? 13.797 -0.724 -7.762 1.00 82.50 76 LEU A O 1
ATOM 599 N N . LEU A 1 77 ? 14.944 0.166 -6.041 1.00 81.81 77 LEU A N 1
ATOM 600 C CA . LEU A 1 77 ? 14.570 1.536 -6.366 1.00 81.81 77 LEU A CA 1
ATOM 601 C C . LEU A 1 77 ? 15.276 1.946 -7.660 1.00 81.81 77 LEU A C 1
ATOM 603 O O . LEU A 1 77 ? 16.483 2.184 -7.682 1.00 81.81 77 LEU A O 1
ATOM 607 N N . LEU A 1 78 ? 14.514 2.028 -8.749 1.00 83.69 78 LEU A N 1
ATOM 608 C CA . LEU A 1 78 ? 14.994 2.608 -9.995 1.00 83.69 78 LEU A CA 1
ATOM 609 C C . LEU A 1 78 ? 15.138 4.117 -9.809 1.00 83.69 78 LEU A C 1
ATOM 611 O O . LEU A 1 78 ? 14.185 4.790 -9.406 1.00 83.69 78 LEU A O 1
ATOM 615 N N . THR A 1 79 ? 16.309 4.650 -10.151 1.00 89.56 79 THR A N 1
ATOM 616 C CA . THR A 1 79 ? 16.502 6.099 -10.240 1.00 89.56 79 THR A CA 1
ATOM 617 C C . THR A 1 79 ? 15.537 6.679 -11.289 1.00 89.56 79 THR A C 1
ATOM 619 O O . THR A 1 79 ? 15.180 5.974 -12.241 1.00 89.56 79 THR A O 1
ATOM 622 N N . PRO A 1 80 ? 15.113 7.952 -11.173 1.00 93.06 80 PRO A N 1
ATOM 623 C CA . PRO A 1 80 ? 14.223 8.573 -12.160 1.00 93.06 80 PRO A CA 1
ATOM 624 C C . PRO A 1 80 ? 14.750 8.465 -13.599 1.00 93.06 80 PRO A C 1
ATOM 626 O O . PRO A 1 80 ? 13.986 8.234 -14.536 1.00 93.06 80 PRO A O 1
ATOM 629 N N . THR A 1 81 ? 16.072 8.550 -13.769 1.00 93.31 81 THR A N 1
ATOM 630 C CA . THR A 1 81 ? 16.745 8.365 -15.058 1.00 93.31 81 THR A CA 1
ATOM 631 C C . THR A 1 81 ? 16.549 6.955 -15.607 1.00 93.31 81 THR A C 1
ATOM 633 O O . THR A 1 81 ? 16.171 6.805 -16.767 1.00 93.31 81 THR A O 1
ATOM 636 N N . HIS A 1 82 ? 16.747 5.915 -14.787 1.00 87.25 82 HIS A N 1
ATOM 637 C CA . HIS A 1 82 ? 16.531 4.532 -15.222 1.00 87.25 82 HIS A CA 1
ATOM 638 C C . HIS A 1 82 ? 15.068 4.286 -15.599 1.00 87.25 82 HIS A C 1
ATOM 640 O O . HIS A 1 82 ? 14.807 3.659 -16.620 1.00 87.25 82 HIS A O 1
ATOM 646 N N . GLN A 1 83 ? 14.113 4.824 -14.832 1.00 90.81 83 GLN A N 1
ATOM 647 C CA . GLN A 1 83 ? 12.685 4.698 -15.149 1.00 90.81 83 GLN A CA 1
ATOM 648 C C . GLN A 1 83 ? 12.355 5.301 -16.517 1.00 90.81 83 GLN A C 1
ATOM 650 O O . GLN A 1 83 ? 11.678 4.663 -17.322 1.00 90.81 83 GLN A O 1
ATOM 655 N N . ARG A 1 84 ? 12.868 6.505 -16.799 1.00 95.44 84 ARG A N 1
ATOM 656 C CA . ARG A 1 84 ? 12.675 7.173 -18.089 1.00 95.44 84 ARG A CA 1
ATOM 657 C C . ARG A 1 84 ? 13.264 6.362 -19.240 1.00 95.44 84 ARG A C 1
ATOM 659 O O . ARG A 1 84 ? 12.561 6.117 -20.214 1.00 95.44 84 ARG A O 1
ATOM 666 N N . LEU A 1 85 ? 14.513 5.917 -19.112 1.00 93.75 85 LEU A N 1
ATOM 667 C CA . LEU A 1 85 ? 15.183 5.129 -20.151 1.00 93.75 85 LEU A CA 1
ATOM 668 C C . LEU A 1 85 ? 14.477 3.792 -20.393 1.00 93.75 85 LEU A C 1
ATOM 670 O O . LEU A 1 85 ? 14.282 3.405 -21.541 1.00 93.75 85 LEU A O 1
ATOM 674 N N . HIS A 1 86 ? 14.045 3.108 -19.330 1.00 88.88 86 HIS A N 1
ATOM 675 C CA . HIS A 1 86 ? 13.275 1.870 -19.445 1.00 88.88 86 HIS A CA 1
ATOM 676 C C . HIS A 1 86 ? 11.944 2.112 -20.163 1.00 88.88 86 HIS A C 1
ATOM 678 O O . HIS A 1 86 ? 11.575 1.345 -21.049 1.00 88.88 86 HIS A O 1
ATOM 684 N N . LEU A 1 87 ? 11.235 3.191 -19.819 1.00 95.00 87 LEU A N 1
ATOM 685 C CA . LEU A 1 87 ? 9.974 3.543 -20.464 1.00 95.00 87 LEU A CA 1
ATOM 686 C C . LEU A 1 87 ? 10.175 3.870 -21.946 1.00 95.00 87 LEU A C 1
ATOM 688 O O . LEU A 1 87 ? 9.470 3.311 -22.781 1.00 95.00 87 LEU A O 1
ATOM 692 N N . GLU A 1 88 ? 11.148 4.716 -22.287 1.00 95.75 88 GLU A N 1
ATOM 693 C CA . GLU A 1 88 ? 11.483 5.049 -23.678 1.00 95.75 88 GLU A CA 1
ATOM 694 C C . GLU A 1 88 ? 11.859 3.788 -24.472 1.00 95.75 88 GLU A C 1
ATOM 696 O O . GLU A 1 88 ? 11.368 3.578 -25.584 1.00 95.75 88 GLU A O 1
ATOM 701 N N . TRP A 1 89 ? 12.656 2.897 -23.874 1.00 90.75 89 TRP A N 1
ATOM 702 C CA . TRP A 1 89 ? 13.065 1.635 -24.485 1.00 90.75 89 TRP A CA 1
ATOM 703 C C . TRP A 1 89 ? 11.875 0.706 -24.759 1.00 90.75 89 TRP A C 1
ATOM 705 O O . TRP A 1 89 ? 11.781 0.157 -25.862 1.00 90.75 89 TRP A O 1
ATOM 715 N N . CYS A 1 90 ? 10.955 0.569 -23.795 1.00 93.69 90 CYS A N 1
ATOM 716 C CA . CYS A 1 90 ? 9.728 -0.218 -23.928 1.00 93.69 90 CYS A CA 1
ATOM 717 C C . CYS A 1 90 ? 8.777 0.388 -24.964 1.00 93.69 90 CYS A C 1
ATOM 719 O O . CYS A 1 90 ? 8.253 -0.326 -25.817 1.00 93.69 90 CYS A O 1
ATOM 721 N N . CYS A 1 91 ? 8.570 1.706 -24.932 1.00 96.38 91 CYS A N 1
ATOM 722 C CA . CYS A 1 91 ? 7.710 2.405 -25.883 1.00 96.38 91 CYS A CA 1
ATOM 723 C C . CYS A 1 91 ? 8.218 2.260 -27.321 1.00 96.38 91 CYS A C 1
ATOM 725 O O . CYS A 1 91 ? 7.424 1.951 -28.208 1.00 96.38 91 CYS A O 1
ATOM 727 N N . ALA A 1 92 ? 9.528 2.397 -27.547 1.00 94.81 92 ALA A N 1
ATOM 728 C CA . ALA A 1 92 ? 10.141 2.228 -28.866 1.00 94.81 92 ALA A CA 1
ATOM 729 C C . ALA A 1 92 ? 9.959 0.812 -29.449 1.00 94.81 92 ALA A C 1
ATOM 731 O O . ALA A 1 92 ? 10.002 0.635 -30.665 1.00 94.81 92 ALA A O 1
ATOM 732 N N . ARG A 1 93 ? 9.742 -0.197 -28.595 1.00 92.94 93 ARG A N 1
ATOM 733 C CA . ARG A 1 93 ? 9.655 -1.621 -28.972 1.00 92.94 93 ARG A CA 1
ATOM 734 C C . ARG A 1 93 ? 8.272 -2.226 -28.753 1.00 92.94 93 ARG A C 1
ATOM 736 O O . ARG A 1 93 ? 8.090 -3.426 -28.927 1.00 92.94 93 ARG A O 1
ATOM 743 N N . ARG A 1 94 ? 7.270 -1.403 -28.424 1.00 94.50 94 ARG A N 1
ATOM 744 C CA . ARG A 1 94 ? 5.897 -1.846 -28.129 1.00 94.50 94 ARG A CA 1
ATOM 745 C C . ARG A 1 94 ? 5.269 -2.667 -29.260 1.00 94.50 94 ARG A C 1
ATOM 747 O O . ARG A 1 94 ? 4.486 -3.568 -28.985 1.00 94.50 94 ARG A O 1
ATOM 754 N N . ASN A 1 95 ? 5.620 -2.356 -30.509 1.00 95.44 95 ASN A N 1
ATOM 755 C CA . ASN A 1 95 ? 5.065 -2.994 -31.706 1.00 95.44 95 ASN A CA 1
ATOM 756 C C . ASN A 1 95 ? 6.009 -4.040 -32.324 1.00 95.44 95 ASN A C 1
ATOM 758 O O . ASN A 1 95 ? 5.829 -4.422 -33.479 1.00 95.44 95 ASN A O 1
ATOM 762 N N . TRP A 1 96 ? 7.048 -4.471 -31.604 1.00 93.88 96 TRP A N 1
ATOM 763 C CA . TRP A 1 96 ? 7.949 -5.509 -32.100 1.00 93.88 96 TRP A CA 1
ATOM 764 C C . TRP A 1 96 ? 7.229 -6.850 -32.222 1.00 93.88 96 TRP A C 1
ATOM 766 O O . TRP A 1 96 ? 6.543 -7.296 -31.302 1.00 93.88 96 TRP A O 1
ATOM 776 N N . THR A 1 97 ? 7.404 -7.497 -33.373 1.00 94.62 97 THR A N 1
ATOM 777 C CA . THR A 1 97 ? 6.851 -8.824 -33.643 1.00 94.62 97 THR A CA 1
ATOM 778 C C . THR A 1 97 ? 7.747 -9.909 -33.050 1.00 94.62 97 THR A C 1
ATOM 780 O O . THR A 1 97 ? 8.931 -9.688 -32.790 1.00 94.62 97 THR A O 1
ATOM 783 N N . ALA A 1 98 ? 7.203 -11.114 -32.863 1.00 92.25 98 ALA A N 1
ATOM 784 C CA . ALA A 1 98 ? 7.965 -12.253 -32.342 1.00 92.25 98 ALA A CA 1
ATOM 785 C C . ALA A 1 98 ? 9.235 -12.548 -33.166 1.00 92.25 98 ALA A C 1
ATOM 787 O O . ALA A 1 98 ? 10.278 -12.859 -32.603 1.00 92.25 98 ALA A O 1
ATOM 788 N N . ALA A 1 99 ? 9.181 -12.369 -34.492 1.00 93.25 99 ALA A N 1
ATOM 789 C CA . ALA A 1 99 ? 10.338 -12.549 -35.368 1.00 93.25 99 ALA A CA 1
ATOM 790 C C . ALA A 1 99 ? 11.480 -11.560 -35.072 1.00 93.25 99 ALA A C 1
ATOM 792 O O . ALA A 1 99 ? 12.643 -11.928 -35.203 1.00 93.25 99 ALA A O 1
ATOM 793 N N . VAL A 1 100 ? 11.155 -10.330 -34.656 1.00 90.12 100 VAL A N 1
ATOM 794 C CA . VAL A 1 100 ? 12.148 -9.320 -34.257 1.00 90.12 100 VAL A CA 1
ATOM 795 C C . VAL A 1 100 ? 12.713 -9.648 -32.877 1.00 90.12 100 VAL A C 1
ATOM 797 O O . VAL A 1 100 ? 13.922 -9.579 -32.688 1.00 90.12 100 VAL A O 1
ATOM 800 N N . TRP A 1 101 ? 11.873 -10.084 -31.933 1.00 91.06 101 TRP A N 1
ATOM 801 C CA . TRP A 1 101 ? 12.340 -10.541 -30.619 1.00 91.06 101 TRP A CA 1
ATOM 802 C C . TRP A 1 101 ? 13.317 -11.719 -30.715 1.00 91.06 101 TRP A C 1
ATOM 804 O O . TRP A 1 101 ? 14.313 -11.728 -30.000 1.00 91.06 101 TRP A O 1
ATOM 814 N N . ASN A 1 102 ? 13.095 -12.651 -31.649 1.00 88.75 102 ASN A N 1
ATOM 815 C CA . ASN A 1 102 ? 13.974 -13.806 -31.876 1.00 88.75 102 ASN A CA 1
ATOM 816 C C . ASN A 1 102 ? 15.386 -13.438 -32.367 1.00 88.75 102 ASN A C 1
ATOM 818 O O . ASN A 1 102 ? 16.263 -14.295 -32.386 1.00 88.75 102 ASN A O 1
ATOM 822 N N . GLN A 1 103 ? 15.612 -12.190 -32.782 1.00 91.06 103 GLN A N 1
ATOM 823 C CA . GLN A 1 103 ? 16.919 -11.704 -33.237 1.00 91.06 103 GLN A CA 1
ATOM 824 C C . GLN A 1 103 ? 17.681 -10.947 -32.139 1.00 91.06 103 GLN A C 1
ATOM 826 O O . GLN A 1 103 ? 18.819 -10.535 -32.348 1.00 91.06 103 GLN A O 1
ATOM 831 N N . VAL A 1 104 ? 17.061 -10.723 -30.977 1.00 86.62 104 VAL A N 1
ATOM 832 C CA . VAL A 1 104 ? 17.614 -9.892 -29.905 1.00 86.62 104 VAL A CA 1
ATOM 833 C C . VAL A 1 104 ? 18.293 -10.788 -28.879 1.00 86.62 104 VAL A C 1
ATOM 835 O O . VAL A 1 104 ? 17.649 -11.623 -28.251 1.00 86.62 104 VAL A O 1
ATOM 838 N N . VAL A 1 105 ? 19.591 -10.575 -28.671 1.00 86.69 105 VAL A N 1
ATOM 839 C CA . VAL A 1 105 ? 20.364 -11.253 -27.626 1.00 86.69 105 VAL A CA 1
ATOM 840 C C . VAL A 1 105 ? 20.518 -10.311 -26.436 1.00 86.69 105 VAL A C 1
ATOM 842 O O . VAL A 1 105 ? 20.984 -9.182 -26.588 1.00 86.69 105 VAL A O 1
ATOM 845 N N . PHE A 1 106 ? 20.130 -10.777 -25.250 1.00 80.12 106 PHE A N 1
ATOM 846 C CA . PHE A 1 106 ? 20.369 -10.077 -23.991 1.00 80.12 106 PHE A CA 1
ATOM 847 C C . PHE A 1 106 ? 21.581 -10.687 -23.291 1.00 80.12 106 PHE A C 1
ATOM 849 O O . PHE A 1 106 ? 21.703 -11.906 -23.214 1.00 80.12 106 PHE A O 1
ATOM 856 N N . SER A 1 107 ? 22.456 -9.834 -22.768 1.00 78.31 107 SER A N 1
ATOM 857 C CA . SER A 1 107 ? 23.559 -10.229 -21.897 1.00 78.31 107 SER A CA 1
ATOM 858 C C . SER A 1 107 ? 23.467 -9.389 -20.633 1.00 78.31 107 SER A C 1
ATOM 860 O O . SER A 1 107 ? 23.529 -8.161 -20.715 1.00 78.31 107 SER A O 1
ATOM 862 N N . ASP A 1 108 ? 23.314 -10.030 -19.478 1.00 77.56 108 ASP A N 1
ATOM 863 C CA . ASP A 1 108 ? 23.517 -9.401 -18.179 1.00 77.56 108 ASP A CA 1
ATOM 864 C C . ASP A 1 108 ? 24.727 -10.033 -17.487 1.00 77.56 108 ASP A C 1
ATOM 866 O O . ASP A 1 108 ? 24.915 -11.248 -17.480 1.00 77.56 108 ASP A O 1
ATOM 870 N N . GLU A 1 109 ? 25.586 -9.198 -16.909 1.00 56.69 109 GLU A N 1
ATOM 871 C CA . GLU A 1 109 ? 26.619 -9.683 -16.002 1.00 56.69 109 GLU A CA 1
ATOM 872 C C . GLU A 1 109 ? 25.973 -9.922 -14.642 1.00 56.69 109 GLU A C 1
ATOM 874 O O . GLU A 1 109 ? 25.805 -9.014 -13.822 1.00 56.69 109 GLU A O 1
ATOM 879 N N . SER A 1 110 ? 25.565 -11.164 -14.412 1.00 62.53 110 SER A N 1
ATOM 880 C CA . SER A 1 110 ? 25.021 -11.555 -13.125 1.00 62.53 110 SER A CA 1
ATOM 881 C C . SER A 1 110 ? 26.145 -11.884 -12.148 1.00 62.53 110 SER A C 1
ATOM 883 O O . SER A 1 110 ? 27.055 -12.648 -12.457 1.00 62.53 110 SER A O 1
ATOM 885 N N . ARG A 1 111 ? 26.072 -11.356 -10.922 1.00 61.47 111 ARG A N 1
ATOM 886 C CA . ARG A 1 111 ? 27.045 -11.656 -9.851 1.00 61.47 111 ARG A CA 1
ATOM 887 C C .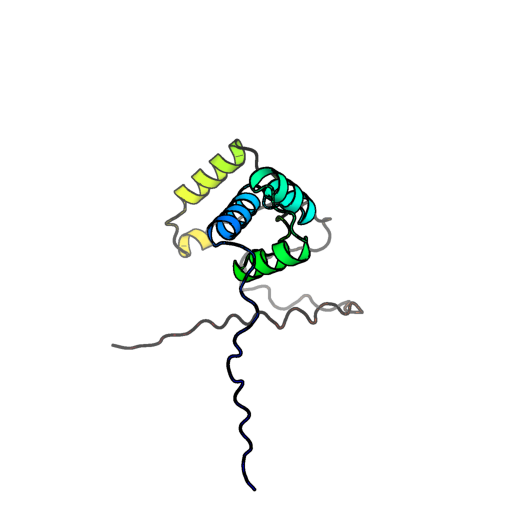 ARG A 1 111 ? 26.792 -13.008 -9.175 1.00 61.47 111 ARG A C 1
ATOM 889 O O . ARG A 1 111 ? 27.109 -13.173 -7.997 1.00 61.47 111 ARG A O 1
ATOM 896 N N . PHE A 1 112 ? 26.183 -13.960 -9.874 1.00 51.03 112 PHE A N 1
ATOM 897 C CA . PHE A 1 112 ? 26.158 -15.336 -9.397 1.00 51.03 112 PHE A CA 1
ATOM 898 C C . PHE A 1 112 ? 27.561 -15.911 -9.591 1.00 51.03 112 PHE A C 1
ATOM 900 O O . PHE A 1 112 ? 28.178 -15.719 -10.636 1.00 51.03 112 PHE A O 1
ATOM 907 N N . ILE A 1 113 ? 28.101 -16.531 -8.540 1.00 50.81 113 ILE A N 1
ATOM 908 C CA . ILE A 1 113 ? 29.454 -17.092 -8.526 1.00 50.81 113 ILE A CA 1
ATOM 909 C C . ILE A 1 113 ? 29.608 -17.980 -9.763 1.00 50.81 113 ILE A C 1
ATOM 911 O O . ILE A 1 113 ? 28.870 -18.946 -9.928 1.00 50.81 113 ILE A O 1
ATOM 915 N N . SER A 1 114 ? 30.541 -17.600 -10.637 1.00 48.31 114 SER A N 1
ATOM 916 C CA . SER A 1 114 ? 30.843 -18.258 -11.908 1.00 48.31 114 SER A CA 1
ATOM 917 C C . SER A 1 114 ? 31.404 -19.664 -11.676 1.00 48.31 114 SER A C 1
ATOM 919 O O . SER A 1 114 ? 32.606 -19.903 -11.770 1.00 48.31 114 SER A O 1
ATOM 921 N N . ALA A 1 115 ? 30.523 -20.605 -11.372 1.00 45.22 115 ALA A N 1
ATOM 922 C CA . ALA A 1 115 ? 30.727 -22.030 -11.530 1.00 45.22 115 ALA A CA 1
ATOM 923 C C . ALA A 1 115 ? 29.353 -22.624 -11.852 1.00 45.22 115 ALA A C 1
ATOM 925 O O . ALA A 1 115 ? 28.462 -22.621 -11.011 1.00 45.22 115 ALA A O 1
ATOM 926 N N . VAL A 1 116 ? 29.208 -23.137 -13.074 1.00 47.25 116 VAL A N 1
ATOM 927 C CA . VAL A 1 116 ? 27.999 -23.777 -13.622 1.00 47.25 116 VAL A CA 1
ATOM 928 C C . VAL A 1 116 ? 26.918 -22.808 -14.129 1.00 47.25 116 VAL A C 1
ATOM 930 O O . VAL A 1 116 ? 25.848 -22.702 -13.545 1.00 47.25 116 VAL A O 1
ATOM 933 N N . MET A 1 117 ? 27.147 -22.168 -15.283 1.00 34.16 117 MET A N 1
ATOM 934 C CA . MET A 1 117 ? 26.044 -21.920 -16.225 1.00 34.16 117 MET A CA 1
ATOM 935 C C . MET A 1 117 ? 26.562 -21.708 -17.653 1.00 34.16 117 MET A C 1
ATOM 937 O O . MET A 1 117 ? 26.839 -20.592 -18.084 1.00 34.16 117 MET A O 1
ATOM 941 N N . THR A 1 118 ? 26.687 -22.798 -18.407 1.00 40.84 118 THR A N 1
ATOM 942 C CA . THR A 1 118 ? 26.750 -22.742 -19.871 1.00 40.84 118 THR A CA 1
ATOM 943 C C . THR A 1 118 ? 25.343 -22.395 -20.361 1.00 40.84 118 THR A C 1
ATOM 945 O O . THR A 1 118 ? 24.465 -23.255 -20.386 1.00 40.84 118 THR A O 1
ATOM 948 N N . ILE A 1 119 ? 25.087 -21.130 -20.693 1.00 44.88 119 ILE A N 1
ATOM 949 C CA . ILE A 1 119 ? 23.840 -20.731 -21.355 1.00 44.88 119 ILE A CA 1
ATOM 950 C C . ILE A 1 119 ? 24.020 -21.030 -22.845 1.00 44.88 119 ILE A C 1
ATOM 952 O O . ILE A 1 119 ? 24.733 -20.316 -23.546 1.00 44.88 119 ILE A O 1
ATOM 956 N N . VAL A 1 120 ? 23.408 -22.115 -23.326 1.00 44.06 120 VAL A N 1
ATOM 957 C CA . VAL A 1 120 ? 23.318 -22.394 -24.764 1.00 44.06 120 VAL A CA 1
ATOM 958 C C . VAL A 1 120 ? 22.244 -21.483 -25.351 1.00 44.06 120 VAL A C 1
ATOM 960 O O . VAL A 1 120 ? 21.046 -21.723 -25.206 1.00 44.06 120 VAL A O 1
ATOM 963 N N . CYS A 1 121 ? 22.684 -20.423 -26.020 1.00 36.97 121 CYS A N 1
ATOM 964 C CA . CYS A 1 121 ? 21.859 -19.670 -26.950 1.00 36.97 121 CYS A CA 1
ATOM 965 C C . CYS A 1 121 ? 21.657 -20.514 -28.220 1.00 36.97 121 CYS A C 1
ATOM 967 O O . CYS A 1 121 ? 22.553 -20.596 -29.045 1.00 36.97 121 CYS A O 1
ATOM 969 N N . GLY A 1 122 ? 20.485 -21.129 -28.385 1.00 45.59 122 GLY A N 1
ATOM 970 C CA . GLY A 1 122 ? 19.902 -21.370 -29.712 1.00 45.59 122 GLY A CA 1
ATOM 971 C C . GLY A 1 122 ? 20.637 -22.260 -30.730 1.00 45.59 122 GLY A C 1
ATOM 972 O O . GLY A 1 122 ? 20.502 -21.981 -31.916 1.00 45.59 122 GLY A O 1
ATOM 973 N N . ASP A 1 123 ? 21.311 -23.343 -30.331 1.00 35.50 123 ASP A N 1
ATOM 974 C CA . ASP A 1 123 ? 21.798 -24.366 -31.278 1.00 35.50 123 ASP A CA 1
ATOM 975 C C . ASP A 1 123 ? 20.939 -25.651 -31.224 1.00 35.50 123 ASP A C 1
ATOM 977 O O . ASP A 1 123 ? 20.823 -26.259 -30.158 1.00 35.50 123 ASP A O 1
ATOM 981 N N . PRO A 1 124 ? 20.368 -26.146 -32.344 1.00 44.16 124 PRO A N 1
ATOM 982 C CA . PRO A 1 124 ? 19.586 -27.387 -32.354 1.00 44.16 124 PRO A CA 1
ATOM 983 C C . PRO A 1 124 ? 20.417 -28.686 -32.464 1.00 44.16 124 PRO A C 1
ATOM 985 O O . PRO A 1 124 ? 19.826 -29.748 -32.647 1.00 44.16 124 PRO A O 1
ATOM 988 N N . VAL A 1 125 ? 21.757 -28.660 -32.372 1.00 45.59 125 VAL A N 1
ATOM 989 C CA . VAL A 1 125 ? 22.605 -29.831 -32.734 1.00 45.59 125 VAL A CA 1
ATOM 990 C C . VAL A 1 125 ? 23.473 -30.399 -31.596 1.00 45.59 125 VAL A C 1
ATOM 992 O O . VAL A 1 125 ? 24.094 -31.442 -31.765 1.00 45.59 125 VAL A O 1
ATOM 995 N N . VAL A 1 126 ? 23.470 -29.829 -30.391 1.00 42.22 126 VAL A N 1
ATOM 996 C CA . VAL A 1 126 ? 24.296 -30.339 -29.268 1.00 42.22 126 VAL A CA 1
ATOM 997 C C . VAL A 1 126 ? 23.457 -30.929 -28.130 1.00 42.22 126 VAL A C 1
ATOM 999 O O . VAL A 1 126 ? 23.669 -30.663 -26.955 1.00 42.22 126 VAL A O 1
ATOM 1002 N N . ASN A 1 127 ? 22.506 -31.792 -28.486 1.00 43.81 127 ASN A N 1
ATOM 1003 C CA . ASN A 1 127 ? 21.852 -32.718 -27.560 1.00 43.81 127 ASN A CA 1
ATOM 1004 C C . ASN A 1 127 ? 22.388 -34.128 -27.830 1.00 43.81 127 ASN A C 1
ATOM 1006 O O . ASN A 1 127 ? 21.867 -34.781 -28.727 1.00 43.81 127 ASN A O 1
ATOM 1010 N N . ALA A 1 128 ? 23.409 -34.594 -27.095 1.00 41.34 128 ALA A N 1
ATOM 1011 C CA . ALA A 1 12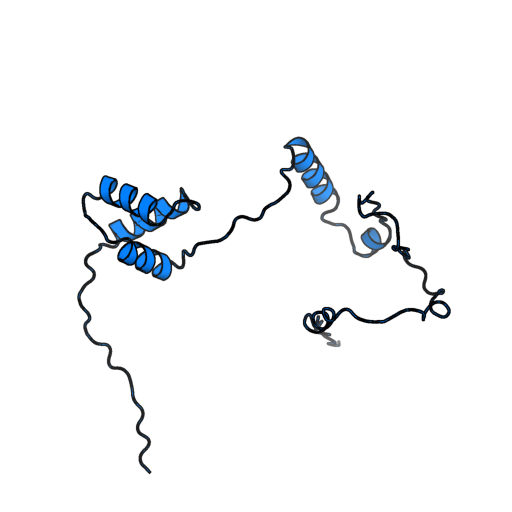8 ? 23.642 -36.045 -26.946 1.00 41.34 128 ALA A CA 1
ATOM 1012 C C . ALA A 1 128 ? 24.738 -36.496 -25.962 1.00 41.34 128 ALA A C 1
ATOM 1014 O O . 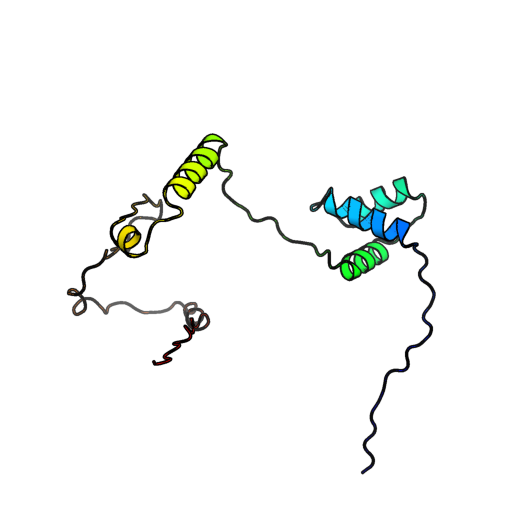ALA A 1 128 ? 24.747 -37.686 -25.667 1.00 41.34 128 ALA A O 1
ATOM 1015 N N . SER A 1 129 ? 25.656 -35.656 -25.457 1.00 41.38 129 SER A N 1
ATOM 1016 C CA . SER A 1 129 ? 26.906 -36.253 -24.924 1.00 41.38 129 SER A CA 1
ATOM 1017 C C . SER A 1 129 ? 27.383 -35.870 -23.528 1.00 41.38 129 SER A C 1
ATOM 1019 O O . SER A 1 129 ? 28.443 -36.357 -23.146 1.00 41.38 129 SER A O 1
ATOM 1021 N N . ILE A 1 130 ? 26.677 -35.069 -22.723 1.00 43.00 130 ILE A N 1
ATOM 1022 C CA . ILE A 1 130 ? 27.176 -34.782 -21.361 1.00 43.00 130 ILE A CA 1
ATOM 1023 C C . ILE A 1 130 ? 26.055 -34.734 -20.326 1.00 43.00 130 ILE A C 1
ATOM 1025 O O . ILE A 1 130 ? 25.649 -33.663 -19.905 1.00 43.00 130 ILE A O 1
ATOM 1029 N N . LEU A 1 131 ? 25.599 -35.907 -19.892 1.00 37.28 131 LEU A N 1
ATOM 1030 C CA . LEU A 1 131 ? 25.335 -36.255 -18.485 1.00 37.28 131 LEU A CA 1
ATOM 1031 C C . LEU A 1 131 ? 25.498 -37.786 -18.401 1.00 37.28 131 LEU A C 1
ATOM 1033 O O . LEU A 1 131 ? 24.994 -38.445 -19.314 1.00 37.28 131 LEU A O 1
ATOM 1037 N N . PRO A 1 132 ? 26.164 -38.382 -17.379 1.00 43.09 132 PRO A N 1
ATOM 1038 C CA . PRO A 1 132 ? 25.791 -38.159 -15.971 1.00 43.09 132 PRO A CA 1
ATOM 1039 C C . PRO A 1 132 ? 26.878 -38.480 -14.904 1.00 43.09 132 PRO A C 1
ATOM 1041 O O . PRO A 1 132 ? 27.189 -39.643 -14.722 1.00 43.09 132 PRO A O 1
ATOM 1044 N N . LEU A 1 133 ? 27.372 -37.534 -14.097 1.00 40.34 133 LEU A N 1
ATOM 1045 C CA . LEU A 1 133 ? 27.997 -37.795 -12.772 1.00 40.34 133 LEU A CA 1
ATOM 1046 C C . LEU A 1 133 ? 28.019 -36.435 -12.042 1.00 40.34 133 LEU A C 1
ATOM 1048 O O . LEU A 1 133 ? 28.750 -35.552 -12.459 1.00 40.34 133 LEU A O 1
ATOM 1052 N N . LEU A 1 134 ? 27.205 -36.083 -11.050 1.00 38.09 134 LEU A N 1
ATOM 1053 C CA . LEU A 1 134 ? 26.802 -36.775 -9.836 1.00 38.09 134 LEU A CA 1
ATOM 1054 C C . LEU A 1 134 ? 25.457 -36.188 -9.389 1.00 38.09 134 LEU A C 1
ATOM 1056 O O . LEU A 1 134 ? 25.365 -35.022 -9.012 1.00 38.09 134 LEU A O 1
ATOM 1060 N N . TYR A 1 135 ? 24.422 -37.018 -9.434 1.00 38.97 135 TYR A N 1
ATOM 1061 C CA . TYR A 1 135 ? 23.193 -36.821 -8.683 1.00 38.97 135 TYR A CA 1
ATOM 1062 C C . TYR A 1 135 ? 23.331 -37.632 -7.395 1.00 38.97 135 TYR A C 1
ATOM 1064 O O . TYR A 1 135 ? 23.300 -38.860 -7.439 1.00 38.97 135 TYR A O 1
ATOM 1072 N N . SER A 1 136 ? 23.497 -36.961 -6.260 1.00 42.78 136 SER A N 1
ATOM 1073 C CA . SER A 1 136 ? 23.108 -37.516 -4.965 1.00 42.78 136 SER A CA 1
ATOM 1074 C C . SER A 1 136 ? 22.692 -36.373 -4.041 1.00 42.78 136 SER A C 1
ATOM 1076 O O . SER A 1 136 ? 23.518 -35.560 -3.634 1.00 42.78 136 SER A O 1
ATOM 1078 N N . ASP A 1 137 ? 21.392 -36.357 -3.752 1.00 50.12 137 ASP A N 1
ATOM 1079 C CA . ASP A 1 137 ? 20.745 -35.755 -2.585 1.00 50.12 137 ASP A CA 1
ATOM 1080 C C . ASP A 1 137 ? 20.599 -34.230 -2.503 1.00 50.12 137 ASP A C 1
ATOM 1082 O O . ASP A 1 137 ? 21.319 -33.553 -1.778 1.00 50.12 137 ASP A O 1
ATOM 1086 N N . THR A 1 138 ? 19.517 -33.705 -3.097 1.00 45.28 138 THR A N 1
ATOM 1087 C CA . THR A 1 138 ? 18.735 -32.623 -2.460 1.00 45.28 138 THR A CA 1
ATOM 1088 C C . THR A 1 138 ? 17.222 -32.790 -2.734 1.00 45.28 138 THR A C 1
ATOM 1090 O O . THR A 1 138 ? 16.811 -32.911 -3.888 1.00 45.28 138 THR A O 1
ATOM 1093 N N . PRO A 1 139 ? 16.347 -32.795 -1.706 1.00 48.78 139 PRO A N 1
ATOM 1094 C CA . PRO A 1 139 ? 14.935 -33.187 -1.819 1.00 48.78 139 PRO A CA 1
ATOM 1095 C C . PRO A 1 139 ? 13.981 -32.034 -2.206 1.00 48.78 139 PRO A C 1
ATOM 1097 O O . PRO A 1 139 ? 12.851 -31.983 -1.727 1.00 48.78 139 PRO A O 1
ATOM 1100 N N . LEU A 1 140 ? 14.404 -31.076 -3.041 1.00 48.69 140 LEU A N 1
ATOM 1101 C CA . LEU A 1 140 ? 13.616 -29.853 -3.312 1.00 48.69 140 LEU A CA 1
ATOM 1102 C C . LEU A 1 140 ? 13.140 -29.658 -4.759 1.00 48.69 140 LEU A C 1
ATOM 1104 O O . LEU A 1 140 ? 12.533 -28.634 -5.062 1.00 48.69 140 LEU A O 1
ATOM 1108 N N . LEU A 1 141 ? 13.318 -30.633 -5.653 1.00 45.41 141 LEU A N 1
ATOM 1109 C CA . LEU A 1 141 ? 12.861 -30.515 -7.049 1.00 45.41 141 LEU A CA 1
ATOM 1110 C C . LEU A 1 141 ? 11.542 -31.238 -7.347 1.00 45.41 141 LEU A C 1
ATOM 1112 O O . LEU A 1 141 ? 11.224 -31.531 -8.495 1.00 45.41 141 LEU A O 1
ATOM 1116 N N . GLN A 1 142 ? 10.714 -31.438 -6.322 1.00 44.69 142 GLN A N 1
ATOM 1117 C CA . GLN A 1 142 ? 9.320 -31.860 -6.492 1.00 44.69 142 GLN A CA 1
ATOM 1118 C C . GLN A 1 142 ? 8.373 -30.680 -6.803 1.00 44.69 142 GLN A C 1
ATOM 1120 O O . GLN A 1 142 ? 7.179 -30.882 -7.001 1.00 44.69 142 GLN A O 1
ATOM 1125 N N . LEU A 1 143 ? 8.897 -29.450 -6.908 1.00 43.16 143 LEU A N 1
ATOM 1126 C CA . LEU A 1 143 ? 8.119 -28.236 -7.193 1.00 43.16 143 LEU A CA 1
ATOM 1127 C C . LEU A 1 143 ? 8.160 -27.782 -8.668 1.00 43.16 143 LEU A C 1
ATOM 1129 O O . LEU A 1 143 ? 7.768 -26.660 -8.972 1.00 43.16 143 LEU A O 1
ATOM 1133 N N . VAL A 1 144 ? 8.640 -28.624 -9.592 1.00 48.72 144 VAL A N 1
ATOM 1134 C CA . VAL A 1 144 ? 8.665 -28.309 -11.040 1.00 48.72 144 VAL A CA 1
ATOM 1135 C C . VAL A 1 144 ? 7.425 -28.852 -11.779 1.00 48.72 144 VAL A C 1
ATOM 1137 O O . VAL A 1 144 ? 7.150 -28.459 -12.907 1.00 48.72 144 VAL A O 1
ATOM 1140 N N . LEU A 1 145 ? 6.588 -29.672 -11.132 1.00 44.00 145 LEU A N 1
ATOM 1141 C CA . LEU A 1 145 ? 5.396 -30.282 -11.746 1.00 44.00 145 LEU A CA 1
ATOM 1142 C C . LEU A 1 145 ? 4.069 -29.567 -11.425 1.00 44.00 145 LEU A C 1
ATOM 1144 O O . LEU A 1 145 ? 3.029 -30.216 -11.345 1.00 44.00 145 LEU A O 1
ATOM 1148 N N . TRP A 1 146 ? 4.068 -28.241 -11.244 1.00 43.94 146 TRP A N 1
ATOM 1149 C CA . TRP A 1 146 ? 2.813 -27.499 -11.024 1.00 43.94 146 TRP A CA 1
ATOM 1150 C C . TRP A 1 146 ? 2.747 -26.113 -11.677 1.00 43.94 146 TRP A C 1
ATOM 1152 O O . TRP A 1 146 ? 2.186 -25.180 -11.120 1.00 43.94 146 TRP A O 1
ATOM 1162 N N . TYR A 1 147 ? 3.277 -25.982 -12.892 1.00 35.81 147 TYR A N 1
ATOM 1163 C CA . TYR A 1 147 ? 2.835 -24.943 -13.828 1.00 35.81 147 TYR A CA 1
ATOM 1164 C C . TYR A 1 147 ? 2.658 -25.572 -15.213 1.00 35.81 147 TYR A C 1
ATOM 1166 O O . TYR A 1 147 ? 3.509 -25.470 -16.091 1.00 35.81 147 TYR A O 1
ATOM 1174 N N . GLY A 1 148 ? 1.539 -26.283 -15.380 1.00 37.28 148 GLY A N 1
ATOM 1175 C CA . GLY A 1 148 ? 1.060 -26.721 -16.686 1.00 37.28 148 GLY A CA 1
ATOM 1176 C C . GLY A 1 148 ? 0.590 -25.513 -17.491 1.00 37.28 148 GLY A C 1
ATOM 1177 O O . GLY A 1 148 ? -0.406 -24.880 -17.147 1.00 37.28 148 GLY A O 1
ATOM 1178 N N . VAL A 1 149 ? 1.309 -25.189 -18.562 1.00 42.19 149 VAL A N 1
ATOM 1179 C CA . VAL A 1 149 ? 0.859 -24.229 -19.569 1.00 42.19 149 VAL A CA 1
ATOM 1180 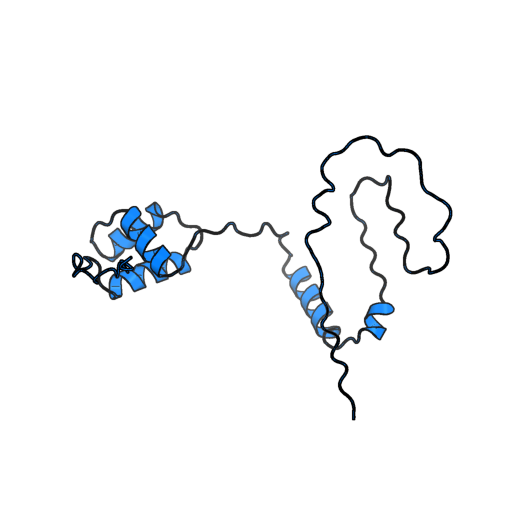C C . VAL A 1 149 ? 0.043 -25.001 -20.604 1.00 42.19 149 VAL A C 1
ATOM 1182 O O . VAL A 1 149 ? 0.588 -25.567 -21.547 1.00 42.19 149 VAL A O 1
ATOM 1185 N N . SER A 1 150 ? -1.275 -25.051 -20.417 1.00 36.66 150 SER A N 1
ATOM 1186 C CA . SER A 1 150 ? -2.203 -25.452 -21.477 1.00 36.66 150 SER A CA 1
ATOM 1187 C C . SER A 1 150 ? -2.393 -24.275 -22.436 1.00 36.66 150 SER A C 1
ATOM 1189 O O . SER A 1 150 ? -3.042 -23.291 -22.084 1.00 36.66 150 SER A O 1
ATOM 1191 N N . PHE A 1 151 ? -1.846 -24.367 -23.649 1.00 38.31 151 PHE A N 1
ATOM 1192 C CA . PHE A 1 151 ? -2.256 -23.517 -24.770 1.00 38.31 151 PHE A CA 1
ATOM 1193 C C . PHE A 1 151 ? -3.491 -24.141 -25.443 1.00 38.31 151 PHE A C 1
ATOM 1195 O O . PHE A 1 151 ? -3.432 -25.311 -25.823 1.00 38.31 151 PHE A O 1
ATOM 1202 N N . PRO A 1 152 ? -4.605 -23.408 -25.629 1.00 37.94 152 PRO A N 1
ATOM 1203 C CA . PRO A 1 152 ? -5.704 -23.891 -26.448 1.00 37.94 152 PRO A CA 1
ATOM 1204 C C . PRO A 1 152 ? -5.331 -23.778 -27.931 1.00 37.94 152 PRO A C 1
ATOM 1206 O O . PRO A 1 152 ? -5.192 -22.684 -28.476 1.00 37.94 152 PRO A O 1
ATOM 1209 N N . THR A 1 153 ? -5.195 -24.920 -28.601 1.00 45.69 153 THR A N 1
ATOM 1210 C CA . THR A 1 153 ? -5.266 -25.020 -30.062 1.00 45.69 153 THR A CA 1
ATOM 1211 C C . THR A 1 153 ? -6.707 -24.798 -30.512 1.00 45.69 153 THR A C 1
ATOM 1213 O O . THR A 1 153 ? -7.558 -25.654 -30.279 1.00 45.69 153 THR A O 1
ATOM 1216 N N . LEU A 1 154 ? -6.980 -23.692 -31.204 1.00 39.34 154 LEU A N 1
ATOM 1217 C CA . LEU A 1 154 ? -8.160 -23.578 -32.061 1.00 39.34 154 LEU A CA 1
ATOM 1218 C C . LEU A 1 154 ? -7.736 -23.834 -33.509 1.00 39.34 154 LEU A C 1
ATOM 1220 O O . LEU A 1 154 ? -7.201 -22.959 -34.182 1.00 39.34 154 LEU A O 1
ATOM 1224 N N . HIS A 1 155 ? -7.972 -25.066 -33.960 1.00 40.28 155 HIS A N 1
ATOM 1225 C CA . HIS A 1 155 ? -8.233 -25.354 -35.367 1.00 40.28 155 HIS A CA 1
ATOM 1226 C C . HIS A 1 155 ? -9.694 -24.996 -35.655 1.00 40.28 155 HIS A C 1
ATOM 1228 O O . HIS A 1 155 ? -10.591 -25.438 -34.940 1.00 40.28 155 HIS A O 1
ATOM 1234 N N . GLY A 1 156 ? -9.932 -24.235 -36.719 1.00 39.78 156 GLY A N 1
ATOM 1235 C CA . GLY A 1 156 ? -11.265 -23.961 -37.242 1.00 39.78 156 GLY A CA 1
ATOM 1236 C C . GLY A 1 156 ? -11.166 -23.510 -38.692 1.00 39.78 156 GLY A C 1
ATOM 1237 O O . GLY A 1 156 ? -10.801 -22.372 -38.957 1.00 39.78 156 GLY A O 1
ATOM 1238 N N . HIS A 1 157 ? -11.439 -24.444 -39.599 1.00 37.38 157 HIS A N 1
ATOM 1239 C CA . HIS A 1 157 ? -11.534 -24.273 -41.048 1.00 37.38 157 HIS A CA 1
ATOM 1240 C C . HIS A 1 157 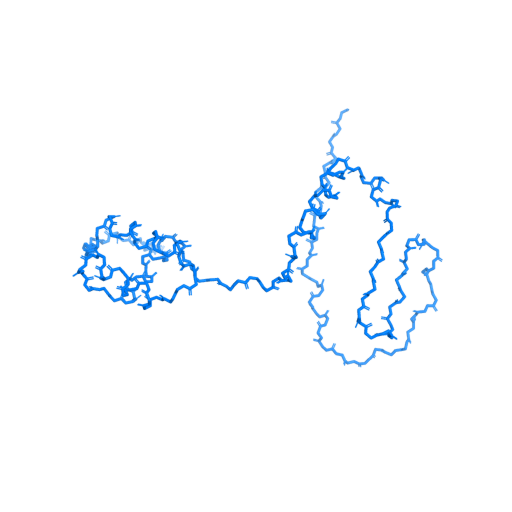? -12.485 -23.144 -41.476 1.00 37.38 157 HIS A C 1
ATOM 1242 O O . HIS A 1 157 ? -13.586 -23.017 -40.935 1.00 37.38 157 HIS A O 1
ATOM 1248 N N . SER A 1 158 ? -12.146 -22.471 -42.575 1.00 41.59 158 SER A N 1
ATOM 1249 C CA . SER A 1 158 ? -12.880 -22.573 -43.852 1.00 41.59 158 SER A CA 1
ATOM 1250 C C . SER A 1 158 ? -11.973 -22.155 -44.999 1.00 41.59 158 SER A C 1
ATOM 1252 O O . SER A 1 158 ? -11.268 -21.137 -44.832 1.00 41.59 158 SER A O 1
#

pLDDT: mean 72.82, std 21.28, range [34.16, 96.38]

Radius of gyration: 28.83 Å; chains: 1; bounding box: 68×54×64 Å

Sequence (158 aa):
MREMSFTRIQGSGCPRQTSDREDRHMVRNVRLQPSASSDAIKAQVESSLGTPMSSQTIRRHLDEGHLGSRHPLRLLLLTPTHQRLHLEWCCARRNWTAAVWNQVVFSDESRFISAVMTIVCGDPVVNASILPLLYSDTPLLQLVLWYGVSFPTLHGHS

Secondary structure (DSSP, 8-state):
------------PPPPSS-HHHHHHHHHHHHH-TT--HHHHHHHHHHHH-----HHHHHHHHHHTT----PPP------HHHHHHHHHHHHHTTT--HHHHTTPPP-----S-SSS-----S-SS--SS---S-----TTGGGSSS------------

Organism: Trichonephila clavipes (NCBI:txid2585209)

Foldseek 3Di:
DDDDDDDDDDDPDDDDPDDPVLLVVLVVVCVVPVPDDLVRSQVVSCVVVVDHDDSVRSVVSCVVVVRDRDDDDPDDDDDPVRVVVVVVVCVVCVPPDPVNVLVDDDDDPDPDPPDDDPPDDDDPPPPDDDDDPDDDDDPPPPPPPPDDDDDDDDDDDD

InterPro domains:
  IPR002492 Transposase, Tc1-like [PF01498] (23-95)
  IPR036397 Ribonuclease H superfamily [G3DSA:3.30.420.10] (70-117)